Protein AF-A0A966MER5-F1 (afdb_monomer_lite)

pLDDT: mean 93.47, std 7.79, range [51.91, 98.56]

Foldseek 3Di:
DDPDDPDDDFDCDPTVDDCPVVVVVVVVVVQVVVCVPVNDDDPDDPVVVVVVVVVVCVVPVVD

Radius of gyration: 19.68 Å; chains: 1; bounding box: 55×19×44 Å

Sequence (63 aa):
MTNEIKMITFDLDDTLWDNKPTITNAEIETRKWIEDRVGTIDWGDLNEFLQLRETLIKKDRSI

Structure (mmCIF, N/CA/C/O backbone):
data_AF-A0A966MER5-F1
#
_entry.id   AF-A0A966MER5-F1
#
loop_
_atom_site.group_PDB
_atom_site.id
_atom_site.type_symbol
_atom_site.label_atom_id
_atom_site.label_alt_id
_atom_site.label_comp_id
_atom_site.label_asym_id
_atom_site.label_entity_id
_atom_site.label_seq_id
_atom_site.pdbx_PDB_ins_code
_atom_site.Cartn_x
_atom_site.Cartn_y
_atom_site.Cartn_z
_atom_site.occupancy
_atom_site.B_iso_or_equiv
_atom_site.auth_seq_id
_atom_site.auth_comp_id
_atom_site.auth_asym_id
_atom_site.auth_atom_id
_atom_site.pdbx_PDB_model_num
ATOM 1 N N . MET A 1 1 ? 37.138 5.993 -22.439 1.00 51.91 1 MET A N 1
ATOM 2 C CA . MET A 1 1 ? 36.466 4.690 -22.607 1.00 51.91 1 MET A CA 1
ATOM 3 C C . MET A 1 1 ? 35.039 4.856 -22.130 1.00 51.91 1 MET A C 1
ATOM 5 O O . MET A 1 1 ? 34.842 5.174 -20.966 1.00 51.91 1 MET A O 1
ATOM 9 N N . THR A 1 2 ? 34.069 4.764 -23.031 1.00 65.62 2 THR A N 1
ATOM 10 C CA . THR A 1 2 ? 32.644 4.743 -22.687 1.00 65.62 2 THR A CA 1
ATOM 11 C C . THR A 1 2 ? 32.307 3.333 -22.218 1.00 65.62 2 THR A C 1
ATOM 13 O O . THR A 1 2 ? 32.562 2.374 -22.943 1.00 65.62 2 THR A O 1
ATOM 16 N N . ASN A 1 3 ? 31.787 3.191 -20.999 1.00 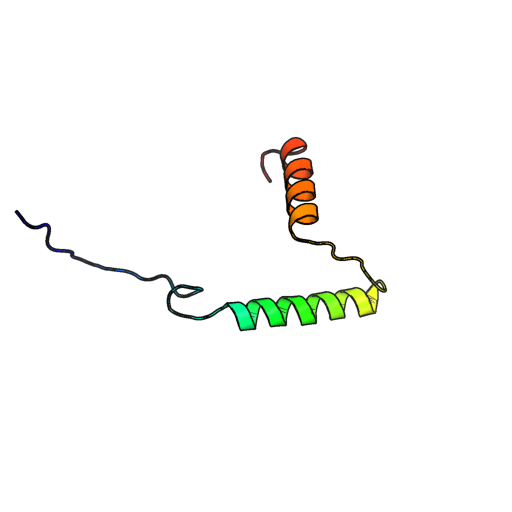77.69 3 ASN A N 1
ATOM 17 C CA . ASN A 1 3 ? 31.301 1.900 -20.525 1.00 77.69 3 ASN A CA 1
ATOM 18 C C . ASN A 1 3 ? 30.052 1.535 -21.328 1.00 77.69 3 ASN A C 1
ATOM 20 O O . ASN A 1 3 ? 29.021 2.196 -21.225 1.00 77.69 3 ASN A O 1
ATOM 24 N N . GLU A 1 4 ? 30.174 0.510 -22.164 1.00 89.00 4 GLU A N 1
ATOM 25 C CA . GLU A 1 4 ? 29.077 -0.013 -22.965 1.00 89.00 4 GLU A CA 1
ATOM 26 C C . GLU A 1 4 ? 28.094 -0.726 -22.027 1.00 89.00 4 GLU A C 1
ATOM 28 O O . GLU A 1 4 ? 28.427 -1.758 -21.437 1.00 89.00 4 GLU A O 1
ATOM 33 N N . ILE A 1 5 ? 26.909 -0.140 -21.826 1.00 89.69 5 ILE A N 1
ATOM 34 C CA . ILE A 1 5 ? 25.866 -0.732 -20.984 1.00 89.69 5 ILE A CA 1
ATOM 35 C C . ILE A 1 5 ? 25.499 -2.097 -21.566 1.00 89.69 5 ILE A C 1
ATOM 37 O O . ILE A 1 5 ? 25.096 -2.202 -22.721 1.00 89.69 5 ILE A O 1
ATOM 41 N N . LYS A 1 6 ? 25.650 -3.149 -20.756 1.00 92.94 6 LYS A N 1
ATOM 42 C CA . LYS A 1 6 ? 25.401 -4.535 -21.177 1.00 92.94 6 LYS A CA 1
ATOM 43 C C . LYS A 1 6 ? 23.955 -4.977 -20.968 1.00 92.94 6 LYS A C 1
ATOM 45 O O . LYS A 1 6 ? 23.492 -5.864 -21.675 1.00 92.94 6 LYS A O 1
ATOM 50 N N . MET A 1 7 ? 23.262 -4.385 -19.997 1.00 93.12 7 MET A N 1
ATOM 51 C CA . MET A 1 7 ? 21.894 -4.744 -19.637 1.00 93.12 7 MET A CA 1
ATOM 52 C C . MET A 1 7 ? 21.237 -3.609 -18.854 1.00 93.12 7 MET A C 1
ATOM 54 O O . MET A 1 7 ? 21.883 -2.973 -18.024 1.00 93.12 7 MET A O 1
ATOM 58 N N . ILE A 1 8 ? 19.949 -3.394 -19.108 1.00 92.56 8 ILE A N 1
ATOM 59 C CA . ILE A 1 8 ? 19.067 -2.581 -18.272 1.00 92.56 8 ILE A CA 1
ATOM 60 C C . ILE A 1 8 ? 17.872 -3.465 -17.934 1.00 92.56 8 ILE A C 1
ATOM 62 O O . ILE A 1 8 ? 17.261 -4.043 -18.833 1.00 92.56 8 ILE A O 1
ATOM 66 N N . THR A 1 9 ? 17.567 -3.589 -16.649 1.00 94.31 9 THR A N 1
ATOM 67 C CA . THR A 1 9 ? 16.388 -4.301 -16.156 1.00 94.31 9 THR A CA 1
ATOM 68 C C . THR A 1 9 ? 15.442 -3.305 -15.517 1.00 94.31 9 THR A C 1
ATOM 70 O O . THR A 1 9 ? 15.889 -2.379 -14.840 1.00 94.31 9 THR A O 1
ATOM 73 N N . PHE A 1 10 ? 14.149 -3.525 -15.710 1.00 95.25 10 PHE A N 1
ATOM 74 C CA . PHE A 1 10 ? 13.101 -2.728 -15.095 1.00 95.25 10 PHE A CA 1
ATOM 75 C C . PHE A 1 10 ? 12.330 -3.596 -14.120 1.00 95.25 10 PHE A C 1
ATOM 77 O O . PHE A 1 10 ? 12.071 -4.769 -14.400 1.00 95.25 10 PHE A O 1
ATOM 84 N N . ASP A 1 11 ? 11.980 -2.997 -12.992 1.00 94.00 11 ASP A N 1
ATOM 85 C CA . ASP A 1 11 ? 10.925 -3.529 -12.150 1.00 94.00 11 ASP A CA 1
ATOM 86 C C . ASP A 1 11 ? 9.573 -3.400 -12.873 1.00 94.00 11 ASP A C 1
ATOM 88 O O . ASP A 1 11 ? 9.440 -2.652 -13.850 1.00 94.00 11 ASP A O 1
ATOM 92 N N . LEU A 1 12 ? 8.583 -4.171 -12.435 1.00 93.62 12 LEU A N 1
ATOM 93 C CA . LEU A 1 12 ? 7.255 -4.157 -13.035 1.00 93.62 12 LEU A CA 1
ATOM 94 C C . LEU A 1 12 ? 6.345 -3.167 -12.306 1.00 93.62 12 LEU A C 1
ATOM 96 O O . LEU A 1 12 ? 5.896 -2.192 -12.909 1.00 93.62 12 LEU A O 1
ATOM 100 N N . ASP A 1 13 ? 6.089 -3.405 -11.025 1.00 93.44 13 ASP A N 1
ATOM 101 C CA . ASP A 1 13 ? 5.143 -2.634 -10.223 1.00 93.44 13 ASP A CA 1
ATOM 102 C C . ASP A 1 13 ? 5.644 -1.207 -9.980 1.00 93.44 13 ASP A C 1
ATOM 104 O O . ASP A 1 13 ? 6.800 -0.993 -9.629 1.00 93.44 13 ASP A O 1
ATOM 108 N N . ASP A 1 14 ? 4.782 -0.214 -10.202 1.00 88.69 14 ASP A N 1
ATOM 109 C CA . ASP A 1 14 ? 5.098 1.217 -10.031 1.00 88.69 14 ASP A CA 1
ATOM 110 C C . ASP A 1 14 ? 6.282 1.715 -10.900 1.00 88.69 14 ASP A C 1
ATOM 112 O O . ASP A 1 14 ? 6.763 2.837 -10.757 1.00 88.69 14 ASP A O 1
ATOM 116 N N . THR A 1 15 ? 6.743 0.886 -11.850 1.00 92.06 15 THR A N 1
ATOM 117 C CA . THR A 1 15 ? 7.787 1.216 -12.834 1.00 92.06 15 THR A CA 1
ATOM 118 C C . THR A 1 15 ? 7.257 1.087 -14.261 1.00 92.06 15 THR A C 1
ATOM 120 O O . THR A 1 15 ? 7.293 2.050 -15.026 1.00 92.06 15 THR A O 1
ATOM 123 N N . LEU A 1 16 ? 6.745 -0.091 -14.633 1.00 95.19 16 LEU A N 1
ATOM 124 C CA . LEU A 1 16 ? 6.135 -0.355 -15.945 1.00 95.19 16 LEU A CA 1
ATOM 125 C C . L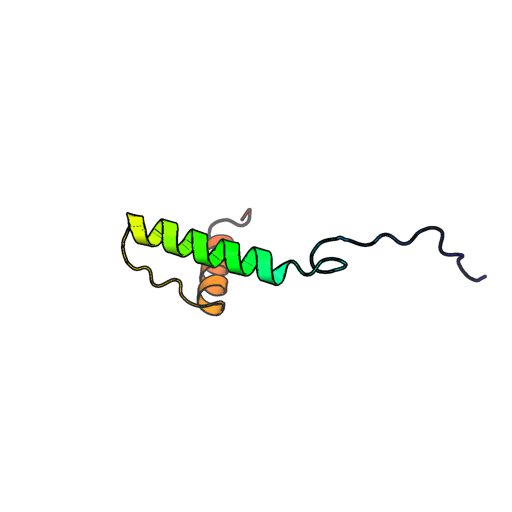EU A 1 16 ? 4.629 -0.630 -15.864 1.00 95.19 16 LEU A C 1
ATOM 127 O O . LEU A 1 16 ? 3.948 -0.630 -16.890 1.00 95.19 16 LEU A O 1
ATOM 131 N N . TRP A 1 17 ? 4.108 -0.859 -14.662 1.00 94.31 17 TRP A N 1
ATOM 132 C CA . TRP A 1 17 ? 2.706 -1.130 -14.395 1.00 94.31 17 TRP A CA 1
ATOM 133 C C . TRP A 1 17 ? 2.186 -0.214 -13.286 1.00 94.31 17 TRP A C 1
ATOM 135 O O . TRP A 1 17 ? 2.731 -0.205 -12.183 1.00 94.31 17 TRP A O 1
ATOM 145 N N . ASP A 1 18 ? 1.100 0.517 -13.553 1.00 95.06 18 ASP A N 1
ATOM 146 C CA . ASP A 1 18 ? 0.423 1.319 -12.528 1.00 95.06 18 ASP A CA 1
ATOM 147 C C . ASP A 1 18 ? -0.339 0.398 -11.564 1.00 95.06 18 ASP A C 1
ATOM 149 O O . ASP A 1 18 ? -1.431 -0.101 -11.854 1.00 95.06 18 ASP A O 1
ATOM 153 N N . ASN A 1 19 ? 0.270 0.135 -10.409 1.00 95.50 19 ASN A N 1
ATOM 154 C CA . ASN A 1 19 ? -0.286 -0.732 -9.375 1.00 95.50 19 ASN A CA 1
ATOM 155 C C . ASN A 1 19 ? -1.236 0.016 -8.423 1.00 95.50 19 ASN A C 1
ATOM 157 O O . ASN A 1 19 ? -1.964 -0.628 -7.658 1.00 95.50 19 ASN A O 1
ATOM 161 N N . LYS A 1 20 ? -1.285 1.354 -8.482 1.00 94.81 20 LYS A N 1
ATOM 162 C CA . LYS A 1 20 ? -2.070 2.173 -7.556 1.00 94.81 20 LYS A CA 1
ATOM 163 C C . LYS A 1 20 ? -3.562 1.826 -7.582 1.00 94.81 20 LYS A C 1
ATOM 165 O O . LYS A 1 20 ? -4.122 1.668 -6.492 1.00 94.81 20 LYS A O 1
ATOM 170 N N . PRO A 1 21 ? -4.234 1.652 -8.741 1.00 96.19 21 PRO A N 1
ATOM 171 C CA . PRO A 1 21 ? -5.648 1.277 -8.762 1.00 96.19 21 PRO A CA 1
ATOM 172 C C . PRO A 1 21 ? -5.905 -0.078 -8.098 1.00 96.19 21 PRO A C 1
ATOM 174 O O . PRO A 1 21 ? -6.857 -0.222 -7.332 1.00 96.19 21 PRO A O 1
ATOM 177 N N . THR A 1 22 ? -5.026 -1.053 -8.343 1.00 95.38 22 THR A N 1
ATOM 178 C CA . THR A 1 22 ? -5.123 -2.399 -7.766 1.00 95.38 22 THR A CA 1
ATOM 179 C C . THR A 1 22 ? -4.998 -2.358 -6.247 1.00 95.38 22 THR A C 1
ATOM 181 O O . THR A 1 22 ? -5.851 -2.909 -5.550 1.00 95.38 22 THR A O 1
ATOM 184 N N . ILE A 1 23 ? -3.975 -1.671 -5.728 1.00 96.50 23 ILE A N 1
ATOM 185 C CA . ILE A 1 23 ? -3.739 -1.546 -4.282 1.00 96.50 23 ILE A CA 1
ATOM 186 C C . ILE A 1 23 ? -4.888 -0.781 -3.615 1.00 96.50 23 ILE A C 1
ATOM 188 O O . ILE A 1 23 ? -5.399 -1.220 -2.587 1.00 96.50 23 ILE A O 1
ATOM 192 N N . THR A 1 24 ? -5.358 0.305 -4.237 1.00 96.88 24 THR A N 1
ATOM 193 C CA . THR A 1 24 ? -6.488 1.099 -3.724 1.00 96.88 24 THR A CA 1
ATOM 194 C C . THR A 1 24 ? -7.756 0.253 -3.605 1.00 96.88 24 THR A C 1
ATOM 196 O O . THR A 1 24 ? -8.431 0.279 -2.578 1.00 96.88 24 THR A O 1
ATOM 199 N N . ASN A 1 25 ? -8.083 -0.536 -4.634 1.00 98.06 25 ASN A N 1
ATOM 200 C CA . ASN A 1 25 ? -9.262 -1.398 -4.598 1.00 98.06 25 ASN A CA 1
ATOM 201 C C . ASN A 1 25 ? -9.127 -2.510 -3.548 1.00 98.06 25 ASN A C 1
ATOM 203 O O . ASN A 1 25 ? -10.083 -2.802 -2.832 1.00 98.06 25 ASN A O 1
ATOM 207 N N . ALA A 1 26 ? -7.939 -3.110 -3.432 1.00 98.19 26 ALA A N 1
ATOM 208 C CA . ALA A 1 26 ? -7.670 -4.121 -2.415 1.00 98.19 26 ALA A CA 1
ATOM 209 C C . ALA A 1 26 ? -7.872 -3.565 -0.997 1.00 98.19 26 ALA A C 1
ATOM 211 O O . ALA A 1 26 ? -8.474 -4.238 -0.160 1.00 98.19 26 ALA A O 1
ATOM 212 N N . GLU A 1 27 ? -7.426 -2.335 -0.736 1.00 96.81 27 GLU A N 1
ATOM 213 C CA . GLU A 1 27 ? -7.641 -1.661 0.544 1.00 96.81 27 GLU A CA 1
ATOM 214 C C . GLU A 1 27 ? -9.131 -1.433 0.832 1.00 96.81 27 GLU A C 1
ATOM 216 O O . GLU A 1 27 ? -9.602 -1.816 1.904 1.00 96.81 27 GLU A O 1
ATOM 221 N N . ILE A 1 28 ? -9.885 -0.876 -0.122 1.00 97.62 28 ILE A N 1
ATOM 222 C CA . ILE A 1 28 ? -11.325 -0.604 0.038 1.00 97.62 28 ILE A CA 1
ATOM 223 C C . ILE A 1 28 ? -12.095 -1.890 0.364 1.00 97.62 28 ILE A C 1
ATOM 225 O O . ILE A 1 28 ? -12.836 -1.937 1.349 1.00 97.62 28 ILE A O 1
ATOM 229 N N . GLU A 1 29 ? -11.895 -2.945 -0.429 1.00 98.56 29 GLU A N 1
ATOM 230 C CA . GLU A 1 29 ? -12.610 -4.212 -0.244 1.00 98.56 29 GLU A CA 1
ATOM 231 C C . GLU A 1 29 ? -12.212 -4.907 1.062 1.00 98.56 29 GLU A C 1
ATOM 233 O O . GLU A 1 29 ? -13.062 -5.469 1.755 1.00 98.56 29 GLU A O 1
ATOM 238 N N . THR A 1 30 ? -10.935 -4.824 1.446 1.00 98.06 30 THR A N 1
ATOM 239 C CA . THR A 1 30 ? -10.459 -5.398 2.710 1.00 98.06 30 THR A CA 1
ATOM 240 C C . THR A 1 30 ? -11.049 -4.662 3.907 1.00 98.06 30 THR A C 1
ATOM 242 O O . THR A 1 30 ? -11.570 -5.308 4.816 1.00 98.06 30 THR A O 1
ATOM 245 N N . ARG A 1 31 ? -11.023 -3.322 3.910 1.00 97.44 31 ARG A N 1
ATOM 246 C CA . ARG A 1 31 ? -11.597 -2.514 4.999 1.00 97.44 31 ARG A CA 1
ATOM 247 C C . ARG A 1 31 ? -13.082 -2.812 5.171 1.00 97.44 31 ARG A C 1
ATOM 249 O O . ARG A 1 31 ? -13.506 -3.127 6.279 1.00 97.44 31 ARG A O 1
ATOM 256 N N . LYS A 1 32 ? -13.835 -2.838 4.068 1.00 98.06 32 LYS A N 1
ATOM 257 C CA . LYS A 1 32 ? -15.255 -3.209 4.072 1.00 98.06 32 LYS A CA 1
ATOM 258 C C . LYS A 1 32 ? -15.483 -4.605 4.657 1.00 98.06 32 LYS A C 1
ATOM 260 O O . LYS A 1 32 ? -16.307 -4.774 5.550 1.00 98.06 32 LYS A O 1
ATOM 265 N N . TRP A 1 33 ? -14.720 -5.602 4.204 1.00 98.44 33 TRP A N 1
ATOM 266 C CA . TRP A 1 33 ? -14.834 -6.975 4.703 1.00 98.44 33 TRP A CA 1
ATOM 267 C C . TRP A 1 33 ? -14.574 -7.088 6.215 1.00 98.44 33 TRP A C 1
ATOM 269 O O . TRP A 1 33 ? -15.199 -7.922 6.884 1.00 98.44 33 TRP A O 1
ATOM 279 N N . ILE A 1 34 ? -13.651 -6.278 6.750 1.00 98.44 34 ILE A N 1
ATOM 280 C CA . ILE A 1 34 ? -13.348 -6.214 8.185 1.00 98.44 34 ILE A CA 1
ATOM 281 C C . ILE A 1 34 ? -14.507 -5.548 8.933 1.00 98.44 34 ILE A C 1
ATO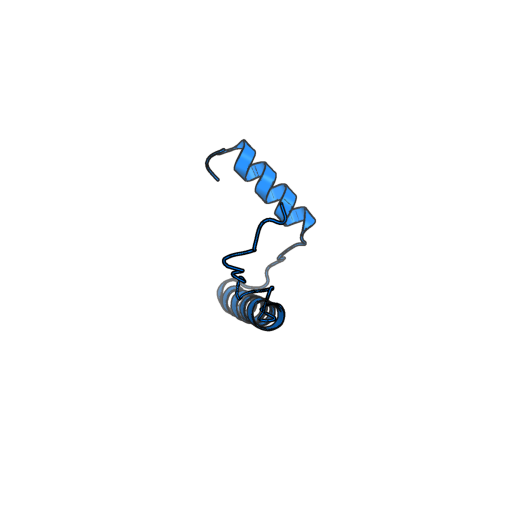M 283 O O . ILE A 1 34 ? -15.006 -6.118 9.904 1.00 98.44 34 ILE A O 1
ATOM 287 N N . GLU A 1 35 ? -14.960 -4.382 8.476 1.00 98.31 35 GLU A N 1
ATOM 288 C CA . GLU A 1 35 ? -16.029 -3.620 9.133 1.00 98.31 35 GLU A CA 1
ATOM 289 C C . GLU A 1 35 ? -17.358 -4.384 9.175 1.00 98.31 35 GLU A C 1
ATOM 291 O O . GLU A 1 35 ? -18.052 -4.354 10.191 1.00 98.31 35 GLU A O 1
ATOM 296 N N . ASP A 1 36 ? -17.659 -5.178 8.142 1.00 98.38 36 ASP A N 1
ATOM 297 C CA . ASP A 1 36 ? -18.814 -6.086 8.119 1.00 98.38 36 ASP A CA 1
ATOM 298 C C . ASP A 1 36 ? -18.802 -7.106 9.280 1.00 98.38 36 ASP A C 1
ATOM 300 O O . ASP A 1 36 ? -19.841 -7.671 9.631 1.00 98.38 36 ASP A O 1
ATOM 304 N N . ARG A 1 37 ? -17.632 -7.380 9.877 1.00 98.38 37 ARG A N 1
ATOM 305 C CA . ARG A 1 37 ? -17.451 -8.369 10.956 1.00 98.38 37 ARG A CA 1
ATOM 306 C C . ARG A 1 37 ? -17.315 -7.755 12.334 1.00 98.38 37 ARG A C 1
ATOM 308 O O . ARG A 1 37 ? -17.744 -8.376 13.304 1.00 98.38 37 ARG A O 1
ATOM 315 N N . VAL A 1 38 ? -16.671 -6.596 12.435 1.00 98.00 38 VAL A N 1
ATOM 316 C CA . VAL A 1 38 ? -16.309 -6.004 13.734 1.00 98.00 38 VAL A CA 1
ATOM 317 C C . VAL A 1 38 ? -16.960 -4.644 13.986 1.00 98.00 38 VAL A C 1
ATOM 319 O O . VAL A 1 38 ? -16.793 -4.089 15.069 1.00 98.00 38 VAL A O 1
ATOM 322 N N . GLY A 1 39 ? -17.749 -4.144 13.032 1.00 97.75 39 GLY A N 1
ATOM 323 C CA . GLY A 1 39 ? -18.342 -2.811 13.067 1.00 97.75 39 GLY A CA 1
ATOM 324 C C . GLY A 1 39 ? -17.411 -1.741 12.498 1.00 97.75 39 GLY A C 1
ATOM 325 O O . GLY A 1 39 ? -16.335 -2.034 11.984 1.00 97.75 39 GLY A O 1
ATOM 326 N N . THR A 1 40 ? -17.845 -0.484 12.580 1.00 96.12 40 THR A N 1
ATOM 327 C CA . THR A 1 40 ? -17.099 0.670 12.060 1.00 96.12 40 THR A CA 1
ATOM 328 C C . THR A 1 40 ? -15.745 0.822 12.747 1.00 96.12 40 THR A C 1
ATOM 330 O O . THR A 1 40 ? -15.661 0.778 13.976 1.00 96.12 40 THR A O 1
ATOM 333 N N . ILE A 1 41 ? -14.702 1.056 11.950 1.00 96.69 41 ILE A N 1
ATOM 334 C CA . ILE A 1 41 ? -13.338 1.287 12.424 1.00 96.69 41 ILE A CA 1
ATOM 335 C C . ILE A 1 41 ? -12.914 2.705 12.048 1.00 96.69 41 ILE A C 1
ATOM 337 O O . ILE A 1 41 ? -13.139 3.162 10.929 1.00 96.69 41 ILE A O 1
ATOM 341 N N . ASP A 1 42 ? -12.256 3.391 12.979 1.00 95.50 42 ASP A N 1
ATOM 342 C CA . ASP A 1 42 ? -11.459 4.566 12.648 1.00 95.50 42 ASP A CA 1
ATOM 343 C C . ASP A 1 42 ? -10.072 4.103 12.190 1.00 95.50 42 ASP A C 1
ATOM 345 O O . ASP A 1 42 ? -9.249 3.657 12.990 1.00 95.50 42 ASP A O 1
ATOM 349 N N . TRP A 1 43 ? -9.856 4.110 10.875 1.00 93.00 43 TRP A N 1
ATOM 350 C CA . TRP A 1 43 ? -8.615 3.631 10.262 1.00 93.00 43 TRP A CA 1
ATOM 351 C C . TRP A 1 43 ? -7.443 4.602 10.428 1.00 93.00 43 TRP A C 1
ATOM 353 O O . TRP A 1 43 ? -6.306 4.212 10.157 1.00 93.00 43 TRP A O 1
ATOM 363 N N . GLY A 1 44 ? -7.724 5.839 10.845 1.00 94.00 44 GLY A N 1
ATOM 364 C CA . GLY A 1 44 ? -6.737 6.895 10.983 1.00 94.00 44 GLY A CA 1
ATOM 365 C C . GLY A 1 44 ? -6.106 7.352 9.666 1.00 94.00 44 GLY A C 1
ATOM 366 O O . GLY A 1 44 ? -6.545 7.004 8.561 1.00 94.00 44 GLY A O 1
ATOM 367 N N . ASP A 1 45 ? -5.059 8.160 9.800 1.00 94.69 45 ASP A N 1
ATOM 368 C CA . ASP A 1 45 ? -4.278 8.705 8.693 1.00 94.69 45 ASP A CA 1
ATOM 369 C C . ASP A 1 45 ? -2.833 8.166 8.629 1.00 94.69 45 ASP A C 1
ATOM 371 O O . ASP A 1 45 ? -2.375 7.340 9.425 1.00 94.69 45 ASP A O 1
ATOM 375 N N . LEU A 1 46 ? -2.083 8.639 7.630 1.00 93.31 46 LEU A N 1
ATOM 376 C CA . LEU A 1 46 ? -0.686 8.251 7.438 1.00 93.31 46 LEU A CA 1
ATOM 377 C C . LEU A 1 46 ? 0.207 8.632 8.632 1.00 93.31 46 LEU A C 1
ATOM 379 O O . LEU A 1 46 ? 1.142 7.898 8.953 1.00 93.31 46 LEU A O 1
ATOM 383 N N . ASN A 1 47 ? -0.041 9.769 9.282 1.00 96.69 47 ASN A N 1
ATOM 384 C CA . ASN A 1 47 ? 0.783 10.225 10.400 1.00 96.69 47 ASN A CA 1
ATOM 385 C C . ASN A 1 47 ? 0.575 9.335 11.623 1.00 96.69 47 ASN A C 1
ATOM 387 O O . ASN A 1 47 ? 1.550 8.954 12.273 1.00 96.69 47 ASN A O 1
ATOM 391 N N . GLU A 1 48 ? -0.673 8.968 11.907 1.00 96.31 48 GLU A N 1
ATOM 392 C CA . GLU A 1 48 ? -1.011 8.034 12.981 1.00 96.31 48 GLU A CA 1
ATOM 393 C C . GLU A 1 48 ? -0.363 6.668 12.741 1.00 96.31 48 GLU A C 1
ATOM 395 O O . GLU A 1 48 ? 0.248 6.096 13.649 1.00 96.31 48 GLU A O 1
ATOM 400 N N . PHE A 1 49 ? -0.382 6.189 11.493 1.00 94.00 49 PHE A N 1
ATOM 401 C CA . PHE A 1 49 ? 0.323 4.967 11.115 1.00 94.00 49 PHE A CA 1
ATOM 402 C C . PHE A 1 49 ? 1.842 5.060 11.353 1.00 94.00 49 PHE A C 1
ATOM 404 O O . PHE A 1 49 ? 2.440 4.145 11.927 1.00 94.00 49 PHE A O 1
ATOM 411 N N . LEU A 1 50 ? 2.485 6.165 10.958 1.00 95.44 50 LEU A N 1
ATOM 412 C CA . LEU A 1 50 ? 3.925 6.367 11.171 1.00 95.44 50 LEU A CA 1
ATOM 413 C C . LEU A 1 50 ? 4.286 6.407 12.664 1.00 95.44 50 LEU A C 1
ATOM 415 O O . LEU A 1 50 ? 5.282 5.805 13.073 1.00 95.44 50 LEU A O 1
ATOM 419 N N . GLN A 1 51 ? 3.460 7.056 13.486 1.00 96.69 51 GLN A N 1
ATOM 420 C CA . GLN A 1 51 ? 3.639 7.102 14.941 1.00 96.69 51 GLN A CA 1
ATOM 421 C C . GLN A 1 51 ? 3.468 5.721 15.588 1.00 96.69 51 GLN A C 1
ATOM 423 O O . GLN A 1 51 ? 4.253 5.338 16.469 1.00 96.69 51 GLN A O 1
ATOM 428 N N . LEU A 1 52 ? 2.478 4.946 15.132 1.00 94.62 52 LEU A N 1
ATOM 429 C CA . LEU A 1 52 ? 2.284 3.565 15.566 1.00 94.62 52 LEU A CA 1
ATOM 430 C C . LEU A 1 52 ? 3.516 2.721 15.226 1.00 94.62 52 LEU A C 1
ATOM 432 O O . LEU A 1 52 ? 4.055 2.036 16.099 1.00 94.62 52 LEU A O 1
ATOM 436 N N . ARG A 1 53 ? 4.012 2.821 13.988 1.00 93.94 53 ARG A N 1
ATOM 437 C CA . ARG A 1 53 ? 5.222 2.118 13.548 1.00 93.94 53 ARG A CA 1
ATOM 438 C C . ARG A 1 53 ? 6.432 2.478 14.408 1.00 93.94 53 ARG A C 1
ATOM 440 O O . ARG A 1 53 ? 7.129 1.577 14.865 1.00 93.94 53 ARG A O 1
ATOM 447 N N . GLU A 1 54 ? 6.678 3.762 14.673 1.00 95.69 54 GLU A N 1
ATOM 448 C CA . GLU A 1 54 ? 7.780 4.169 15.555 1.00 95.69 54 GLU A CA 1
ATOM 449 C C . GLU A 1 54 ? 7.673 3.547 16.950 1.00 95.69 54 GLU A C 1
ATOM 451 O O . GLU A 1 54 ? 8.674 3.108 17.522 1.00 95.69 54 GLU A O 1
ATOM 456 N N . THR A 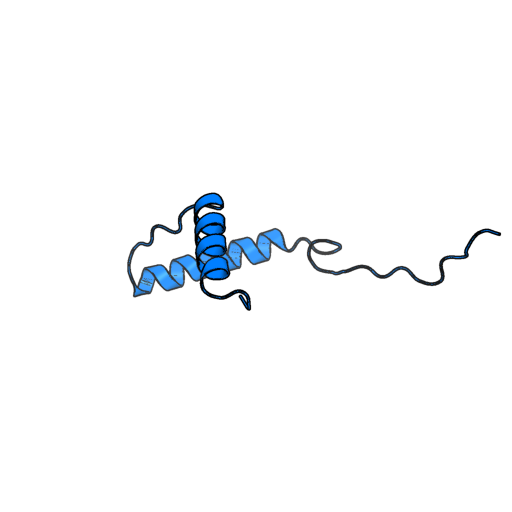1 55 ? 6.462 3.521 17.506 1.00 96.81 55 THR A N 1
ATOM 457 C CA . THR A 1 55 ? 6.199 2.922 18.818 1.00 96.81 55 THR A CA 1
ATOM 458 C C . THR A 1 55 ? 6.524 1.430 18.820 1.00 96.81 55 THR A C 1
ATOM 460 O O . THR A 1 55 ? 7.165 0.941 19.754 1.00 96.81 55 THR A O 1
ATOM 463 N N . LEU A 1 56 ? 6.137 0.712 17.763 1.00 96.44 56 LEU A N 1
ATOM 464 C CA . LEU A 1 56 ? 6.417 -0.716 17.613 1.00 96.44 56 LEU A CA 1
ATOM 465 C C . LEU A 1 56 ? 7.921 -0.996 17.479 1.00 96.44 56 LEU A C 1
ATOM 467 O O . LEU A 1 56 ? 8.429 -1.847 18.204 1.00 96.44 56 LEU A O 1
ATOM 471 N N . ILE A 1 57 ? 8.647 -0.220 16.669 1.00 96.62 57 ILE A N 1
ATOM 472 C CA . ILE A 1 57 ? 10.106 -0.367 16.483 1.00 96.62 57 ILE A CA 1
ATOM 473 C C . ILE A 1 57 ? 10.877 -0.104 17.785 1.00 96.62 57 ILE A C 1
ATOM 475 O O . ILE A 1 57 ? 11.880 -0.756 18.084 1.00 96.62 57 ILE A O 1
ATOM 479 N N . LYS A 1 58 ? 10.422 0.863 18.596 1.00 96.50 58 LYS A N 1
ATOM 480 C CA . LYS A 1 58 ? 11.017 1.131 19.918 1.00 96.50 58 LYS A CA 1
ATOM 481 C C . LYS A 1 58 ? 10.866 -0.066 20.860 1.00 96.50 58 LYS A C 1
ATOM 483 O O . LYS A 1 58 ? 11.741 -0.278 21.699 1.00 96.50 58 LYS A O 1
ATOM 488 N N . LYS A 1 59 ? 9.773 -0.824 20.727 1.00 96.31 59 LYS A N 1
ATOM 489 C CA . LYS A 1 59 ? 9.484 -2.021 21.525 1.00 96.31 59 LYS A CA 1
ATOM 490 C C . LYS A 1 59 ? 10.261 -3.244 21.031 1.00 96.31 59 LYS A C 1
ATOM 492 O O . LYS A 1 59 ? 10.792 -3.983 21.855 1.00 96.31 59 LYS A O 1
ATOM 497 N N . ASP A 1 60 ? 10.329 -3.441 19.720 1.00 94.81 60 ASP A N 1
ATOM 498 C CA .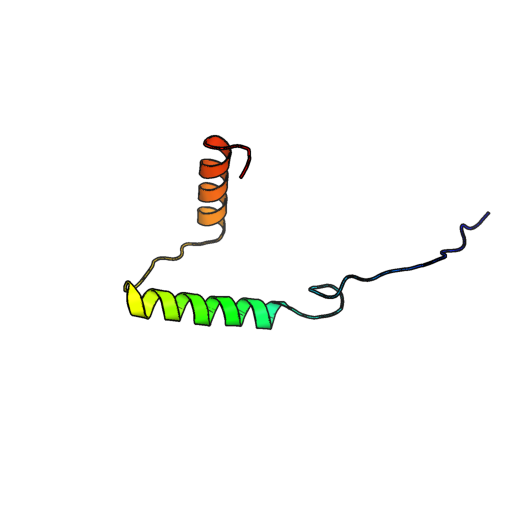 ASP A 1 60 ? 11.067 -4.524 19.075 1.00 94.81 60 ASP A CA 1
ATOM 499 C C . ASP A 1 60 ? 11.712 -4.008 17.787 1.00 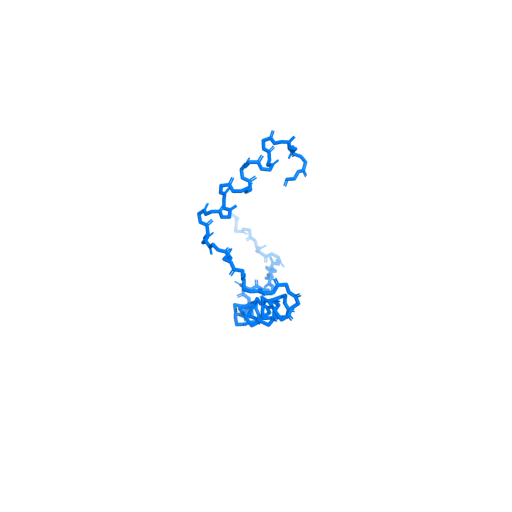94.81 60 ASP A C 1
ATOM 501 O O . ASP A 1 60 ? 11.028 -3.626 16.843 1.00 94.81 60 ASP A O 1
ATOM 505 N N . ARG A 1 61 ? 13.047 -4.011 17.758 1.00 90.69 61 ARG A N 1
ATOM 506 C CA . ARG A 1 61 ? 13.837 -3.487 16.635 1.00 90.69 61 ARG A CA 1
ATOM 507 C C . ARG A 1 61 ? 13.942 -4.446 15.448 1.00 90.69 61 ARG A C 1
ATOM 509 O O . ARG A 1 61 ? 14.589 -4.092 14.467 1.00 90.69 61 ARG A O 1
ATOM 516 N N . SER A 1 62 ? 13.423 -5.668 15.568 1.00 88.75 62 SER A N 1
ATOM 517 C CA . SER A 1 62 ? 13.377 -6.631 14.461 1.00 88.75 62 SER A CA 1
ATOM 518 C C . SER A 1 62 ? 12.161 -6.442 13.544 1.00 88.75 62 SER A C 1
ATOM 520 O O . SER A 1 62 ? 12.133 -7.024 12.459 1.00 88.75 62 SER A O 1
ATOM 522 N N . ILE A 1 63 ? 11.200 -5.617 13.974 1.00 70.88 63 ILE A N 1
ATOM 523 C CA . ILE A 1 63 ? 10.063 -5.096 13.197 1.00 70.88 63 ILE A CA 1
ATOM 524 C C . ILE A 1 63 ? 10.510 -3.841 12.436 1.00 70.88 63 ILE A C 1
ATOM 526 O O . ILE A 1 63 ? 10.064 -3.648 11.282 1.00 70.88 63 ILE A O 1
#

Secondary structure (DSSP, 8-state):
-----------SBTTTB--HHHHHHHHHHHHHHHHHHH-------HHHHHHHHHHHHHH-TT-